Protein AF-A0A534R5H4-F1 (afdb_monomer)

Foldseek 3Di:
DFADPPQLLRVLLLVLVCLLCVPPDDRDDDHDDQVCVLVVLLPDDDDQPDAAEAEYWQDDHQDVVSLVSQQVVVVSRYAYEYFYADPVRVVCVVVVVRRHDHPYYHYHVPWGRSLSSLVVSVVVCVVVVHDRVSSVVSVVSSVVSRCVVVVD

Secondary structure (DSSP, 8-state):
-EE-SS-HHHHHHHHHHHHHTTTTS-----EE-TTTHHHHHHT--PPTTS--EEEEES-----HHHHHHHHHHHHTT-EEEEEE--HHHHHHHHTT------SEEEE-SSS-HHHHHHHHHHHHHHHTT---HHHHTTHHHHHHHHHHHHT-

Sequence (152 aa):
MSHGPHCLDGVAAAVAVARYQAGRADVQTRFASNSEVDAVLRGLAPAPGRDHELWITDISWREPETDAHLTRLARAGLRIYWVDHHRSALERFRAGQVNVPFADLVLSEEYAASRLVYDYLARRLEAEGRNEPRFAALGRLIEMADDNDRWL

pLDDT: mean 96.13, std 3.54, range [76.81, 98.81]

Structure (mmCIF, N/CA/C/O backbone):
data_AF-A0A534R5H4-F1
#
_entry.id   AF-A0A534R5H4-F1
#
loop_
_atom_site.group_PDB
_atom_site.id
_atom_site.type_symbol
_atom_site.label_atom_id
_atom_site.label_alt_id
_atom_site.label_comp_id
_atom_site.label_asym_id
_atom_site.label_entity_id
_atom_site.label_seq_id
_atom_site.pdbx_PDB_ins_code
_atom_site.Cartn_x
_atom_site.Cartn_y
_atom_site.Cartn_z
_atom_site.occupancy
_atom_site.B_iso_or_equiv
_atom_site.auth_seq_id
_atom_site.auth_comp_id
_atom_site.auth_asym_id
_atom_site.auth_atom_id
_atom_site.pdbx_PDB_model_num
ATOM 1 N N . MET A 1 1 ? 0.673 6.825 1.230 1.00 95.75 1 MET A N 1
ATOM 2 C CA . MET A 1 1 ? 1.182 7.293 -0.069 1.00 95.75 1 MET A CA 1
ATOM 3 C C . MET A 1 1 ? 0.516 6.439 -1.123 1.00 95.75 1 MET A C 1
ATOM 5 O O . MET A 1 1 ? 0.581 5.227 -0.984 1.00 95.75 1 MET A O 1
ATOM 9 N N . SER A 1 2 ? -0.151 7.052 -2.098 1.00 97.94 2 SER A N 1
ATOM 10 C CA . SER A 1 2 ? -0.824 6.323 -3.173 1.00 97.94 2 SER A CA 1
ATOM 11 C C . SER A 1 2 ? -0.669 7.008 -4.526 1.00 97.94 2 SER A C 1
ATOM 13 O O . SER A 1 2 ? -0.406 8.215 -4.564 1.00 97.94 2 SER A O 1
ATOM 15 N N . HIS A 1 3 ? -0.844 6.286 -5.629 1.00 96.69 3 HIS A N 1
ATOM 16 C CA . HIS A 1 3 ? -0.974 6.946 -6.924 1.00 96.69 3 HIS A CA 1
ATOM 17 C C . HIS A 1 3 ? -2.231 7.830 -6.955 1.00 96.69 3 HIS A C 1
ATOM 19 O O . HIS A 1 3 ? -3.251 7.526 -6.339 1.00 96.69 3 HIS A O 1
ATOM 25 N N . GLY A 1 4 ? -2.146 8.999 -7.592 1.00 93.06 4 GLY A N 1
ATOM 26 C CA . GLY A 1 4 ? -3.254 9.952 -7.628 1.00 93.06 4 GLY A CA 1
ATOM 27 C C . GLY A 1 4 ? -2.811 11.417 -7.716 1.00 93.06 4 GLY A C 1
ATOM 28 O O . GLY A 1 4 ? -1.660 11.685 -8.056 1.00 93.06 4 GLY A O 1
ATOM 29 N N . PRO A 1 5 ? -3.707 12.379 -7.416 1.00 87.56 5 PRO A N 1
ATOM 30 C CA . PRO A 1 5 ? -5.082 12.184 -6.932 1.00 87.56 5 PRO A CA 1
ATOM 31 C C . PRO A 1 5 ? -6.099 11.870 -8.045 1.00 87.56 5 PRO A C 1
ATOM 33 O O . PRO A 1 5 ? -7.284 11.740 -7.766 1.00 87.56 5 PRO A O 1
ATOM 36 N N . HIS A 1 6 ? -5.667 11.776 -9.304 1.00 90.81 6 HIS A N 1
ATOM 37 C CA . HIS A 1 6 ? -6.563 11.559 -10.448 1.00 90.81 6 HIS A CA 1
ATOM 38 C C . HIS A 1 6 ? -6.822 10.077 -10.776 1.00 90.81 6 HIS A C 1
ATOM 40 O O . HIS A 1 6 ? -7.585 9.792 -11.693 1.00 90.81 6 HIS A O 1
ATOM 46 N N . CYS A 1 7 ? -6.211 9.148 -10.033 1.00 95.44 7 CYS A N 1
ATOM 47 C CA . CYS A 1 7 ? -6.463 7.711 -10.130 1.00 95.44 7 CYS A CA 1
ATOM 48 C C . CYS A 1 7 ? -7.551 7.315 -9.124 1.00 95.44 7 CYS A C 1
ATOM 50 O O . CYS A 1 7 ? -7.374 7.532 -7.922 1.00 95.44 7 CYS A O 1
ATOM 52 N N . LEU A 1 8 ? -8.673 6.757 -9.597 1.00 97.62 8 LEU A N 1
ATOM 53 C CA . LEU A 1 8 ? -9.747 6.297 -8.710 1.00 97.62 8 LEU A CA 1
ATOM 54 C C . LEU A 1 8 ? -9.263 5.164 -7.798 1.00 97.62 8 LEU A C 1
ATOM 56 O O . LEU A 1 8 ? -9.539 5.215 -6.600 1.00 97.62 8 LEU A O 1
ATOM 60 N N . ASP A 1 9 ? -8.518 4.198 -8.341 1.00 98.31 9 ASP A N 1
ATOM 61 C CA . ASP A 1 9 ? -7.992 3.065 -7.580 1.00 98.31 9 ASP A CA 1
ATOM 62 C C . ASP A 1 9 ? -7.064 3.535 -6.452 1.00 98.31 9 ASP A C 1
ATOM 64 O O . ASP A 1 9 ? -7.333 3.316 -5.268 1.00 98.31 9 ASP A O 1
ATOM 68 N N . GLY A 1 10 ? -6.048 4.329 -6.786 1.00 98.12 10 GLY A N 1
ATOM 69 C CA . GLY A 1 10 ? -5.122 4.868 -5.800 1.00 98.12 10 GLY A CA 1
ATOM 70 C C . GLY A 1 10 ? -5.778 5.754 -4.735 1.00 98.12 10 GLY A C 1
ATOM 71 O O . GLY A 1 10 ? -5.398 5.685 -3.558 1.00 98.12 10 GLY A O 1
ATOM 72 N N . VAL A 1 11 ? -6.805 6.541 -5.077 1.00 98.25 11 VAL A N 1
ATOM 73 C CA . VAL A 1 11 ? -7.589 7.299 -4.082 1.00 98.25 11 VAL A CA 1
ATOM 74 C C . VAL A 1 11 ? -8.412 6.366 -3.194 1.00 98.25 11 VAL A C 1
ATOM 76 O O . VAL A 1 11 ? -8.410 6.534 -1.971 1.00 98.25 11 VAL A O 1
ATOM 79 N N . ALA A 1 12 ? -9.088 5.372 -3.768 1.00 98.56 12 ALA A N 1
ATOM 80 C CA . ALA A 1 12 ? -9.892 4.408 -3.023 1.00 98.56 12 ALA A CA 1
ATOM 81 C C . ALA A 1 12 ? -9.031 3.572 -2.056 1.00 98.56 12 ALA A C 1
ATOM 83 O O . ALA A 1 12 ? -9.409 3.395 -0.893 1.00 98.56 12 ALA A O 1
ATOM 84 N N . ALA A 1 13 ? -7.830 3.164 -2.477 1.00 98.62 13 ALA A N 1
ATOM 85 C CA . ALA A 1 13 ? -6.841 2.498 -1.632 1.00 98.62 13 ALA A CA 1
ATOM 86 C C . ALA A 1 13 ? -6.443 3.363 -0.421 1.00 98.62 13 ALA A C 1
ATOM 88 O O . ALA A 1 13 ? -6.461 2.901 0.724 1.00 98.62 13 ALA A O 1
ATOM 89 N N . ALA A 1 14 ? -6.160 4.652 -0.644 1.00 98.19 14 ALA A N 1
ATOM 90 C CA . ALA A 1 14 ? -5.838 5.584 0.435 1.00 98.19 14 ALA A CA 1
ATOM 91 C C . ALA A 1 14 ? -7.016 5.783 1.409 1.00 98.19 14 ALA A C 1
ATOM 93 O O . ALA A 1 14 ? -6.816 5.831 2.627 1.00 98.19 14 ALA A O 1
ATOM 94 N N . VAL A 1 15 ? -8.250 5.854 0.896 1.00 98.00 15 VAL A N 1
ATOM 95 C CA . VAL A 1 15 ? -9.467 5.944 1.719 1.00 98.00 15 VAL A CA 1
ATOM 96 C C . VAL A 1 15 ? -9.647 4.696 2.586 1.00 98.00 15 VAL A C 1
ATOM 98 O O . VAL A 1 15 ? -9.982 4.837 3.765 1.00 98.00 15 VAL A O 1
ATOM 101 N N . ALA A 1 16 ? -9.393 3.497 2.053 1.00 98.44 16 ALA A N 1
ATOM 102 C CA . ALA A 1 16 ? -9.461 2.255 2.821 1.00 98.44 16 ALA A CA 1
ATOM 103 C C . ALA A 1 16 ? -8.495 2.278 4.019 1.00 98.44 16 ALA A C 1
ATOM 105 O O . ALA A 1 16 ? -8.925 2.067 5.156 1.00 98.44 16 ALA A O 1
ATOM 106 N N . VAL A 1 17 ? -7.226 2.649 3.800 1.00 98.25 17 VAL A N 1
ATOM 107 C CA . VAL A 1 17 ? -6.237 2.812 4.886 1.00 98.25 17 VAL A CA 1
ATOM 108 C C . VAL A 1 17 ? -6.700 3.859 5.906 1.00 98.25 17 VAL A C 1
ATOM 110 O O . VAL A 1 17 ? -6.660 3.615 7.114 1.00 98.25 17 VAL A O 1
ATOM 113 N N . ALA A 1 18 ? -7.187 5.014 5.443 1.00 97.19 18 ALA A N 1
ATOM 114 C CA . ALA A 1 18 ? -7.637 6.085 6.328 1.00 97.19 18 ALA A CA 1
ATOM 115 C C . ALA A 1 18 ? -8.829 5.669 7.205 1.00 97.19 18 ALA A C 1
ATOM 117 O O . ALA A 1 18 ? -8.878 6.011 8.387 1.00 97.19 18 ALA A O 1
ATOM 118 N N . ARG A 1 19 ? -9.785 4.906 6.658 1.00 96.44 19 ARG A N 1
ATOM 119 C CA . ARG A 1 19 ? -10.921 4.382 7.433 1.00 96.44 19 ARG A CA 1
ATOM 120 C C . ARG A 1 19 ? -10.510 3.284 8.403 1.00 96.44 19 ARG A C 1
ATOM 122 O O . ARG A 1 19 ? -11.039 3.264 9.508 1.00 96.44 19 ARG A O 1
ATOM 129 N N . TYR A 1 20 ? -9.563 2.429 8.030 1.00 96.88 20 TYR A N 1
ATOM 130 C CA . TYR A 1 20 ? -9.024 1.393 8.912 1.00 96.88 20 TYR A CA 1
ATOM 131 C C . TYR A 1 20 ? -8.336 1.976 10.162 1.00 96.88 20 TYR A C 1
ATOM 133 O O . TYR A 1 20 ? -8.453 1.417 11.258 1.00 96.88 20 TYR A O 1
ATOM 141 N N . GLN A 1 21 ? -7.665 3.124 10.005 1.00 95.44 21 GLN A N 1
ATOM 142 C CA . GLN A 1 21 ? -6.972 3.835 11.086 1.00 95.44 21 GLN A CA 1
ATOM 143 C C . GLN A 1 21 ? -7.818 4.897 11.803 1.00 95.44 21 GLN A C 1
ATOM 145 O O . GLN A 1 21 ? -7.313 5.597 12.688 1.00 95.44 21 GLN A O 1
ATOM 150 N N . ALA A 1 22 ? -9.100 5.034 11.452 1.00 93.25 22 ALA A N 1
ATOM 151 C CA . ALA A 1 22 ? -9.969 6.044 12.039 1.00 93.25 22 ALA A CA 1
ATOM 152 C C . ALA A 1 22 ? -10.027 5.906 13.571 1.00 93.25 22 ALA A C 1
ATOM 154 O O . ALA A 1 22 ? -10.292 4.835 14.107 1.00 93.25 22 ALA A O 1
ATOM 155 N N . GLY A 1 23 ? -9.754 7.004 14.282 1.00 91.50 23 GLY A N 1
ATOM 156 C CA . GLY A 1 23 ? -9.725 7.028 15.750 1.00 91.50 23 GLY A CA 1
ATOM 157 C C . GLY A 1 23 ? -8.487 6.388 16.393 1.00 91.50 23 GLY A C 1
ATOM 158 O O . GLY A 1 23 ? -8.381 6.411 17.615 1.00 91.50 23 GLY A O 1
ATOM 159 N N . ARG A 1 24 ? -7.546 5.848 15.604 1.00 91.69 24 ARG A N 1
ATOM 160 C CA . ARG A 1 24 ? -6.319 5.192 16.0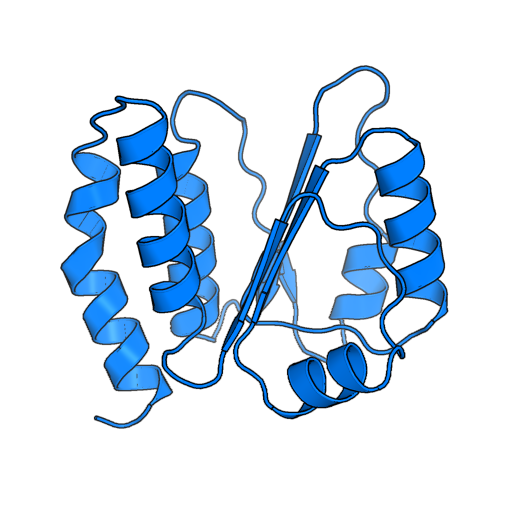95 1.00 91.69 24 ARG A CA 1
ATOM 161 C C . ARG A 1 24 ? -5.046 5.948 15.743 1.00 91.69 24 ARG A C 1
ATOM 163 O O . ARG A 1 24 ? -4.099 5.932 16.522 1.00 91.69 24 ARG A O 1
ATOM 170 N N . ALA A 1 25 ? -5.020 6.596 14.584 1.00 93.38 25 ALA A N 1
ATOM 171 C CA . ALA A 1 25 ? -3.876 7.370 14.130 1.00 93.38 25 ALA A CA 1
ATOM 172 C C . ALA A 1 25 ? -4.320 8.644 13.406 1.00 93.38 25 ALA A C 1
ATOM 174 O O . ALA A 1 25 ? -5.416 8.710 12.846 1.00 93.38 25 ALA A O 1
ATOM 175 N N . ASP A 1 26 ? -3.439 9.644 13.401 1.00 93.81 26 ASP A N 1
ATOM 176 C CA . ASP A 1 26 ? -3.539 10.776 12.484 1.00 93.81 26 ASP A CA 1
ATOM 177 C C . ASP A 1 26 ? -3.013 10.344 11.109 1.00 93.81 26 ASP A C 1
ATOM 179 O O . ASP A 1 26 ? -1.834 10.007 10.960 1.00 93.81 26 ASP A O 1
ATOM 183 N N . VAL A 1 27 ? -3.901 10.288 10.116 1.00 95.25 27 VAL A N 1
ATOM 184 C CA . VAL A 1 27 ? -3.581 9.767 8.783 1.00 95.25 27 VAL A CA 1
ATOM 185 C C . VAL A 1 27 ? -3.276 10.918 7.838 1.00 95.25 27 VAL A C 1
ATOM 187 O O . VAL A 1 27 ? -4.165 11.654 7.414 1.00 95.25 27 VAL A O 1
ATOM 190 N N . GLN A 1 28 ? -2.013 11.016 7.432 1.00 94.88 28 GLN A N 1
ATOM 191 C CA . GLN A 1 28 ? -1.570 11.971 6.422 1.00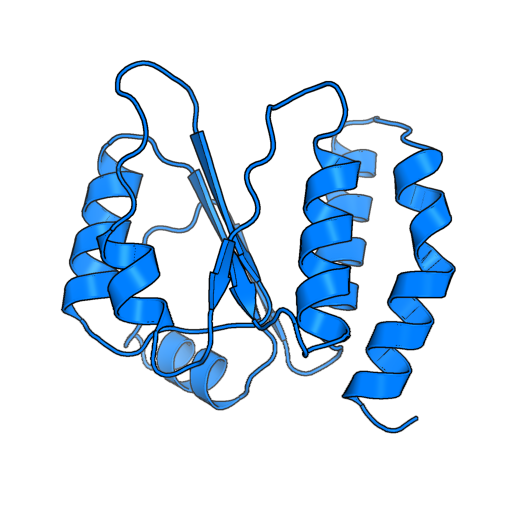 94.88 28 GLN A CA 1
ATOM 192 C C . GLN A 1 28 ? -1.466 11.287 5.060 1.00 94.88 28 GLN A C 1
ATOM 194 O O . GLN A 1 28 ? -0.588 10.455 4.822 1.00 94.88 28 GLN A O 1
ATOM 199 N N . THR A 1 29 ? -2.364 11.654 4.147 1.00 95.31 29 THR A N 1
ATOM 200 C CA . THR A 1 29 ? -2.349 11.120 2.783 1.00 95.31 29 THR A CA 1
ATOM 201 C C . THR A 1 29 ? -1.452 11.976 1.899 1.00 95.31 29 THR A C 1
ATOM 203 O O . THR A 1 29 ? -1.584 13.196 1.854 1.00 95.31 29 THR A O 1
ATOM 206 N N . ARG A 1 30 ? -0.545 11.321 1.175 1.00 96.50 30 ARG A N 1
ATOM 207 C CA . ARG A 1 30 ? 0.225 11.917 0.080 1.00 96.50 30 ARG A CA 1
ATOM 208 C C . ARG A 1 30 ? -0.112 11.164 -1.195 1.00 96.50 30 ARG A C 1
ATOM 210 O O . ARG A 1 30 ? -0.157 9.932 -1.162 1.00 96.50 30 ARG A O 1
ATOM 217 N N . PHE A 1 31 ? -0.334 11.906 -2.269 1.00 97.38 31 PHE A N 1
ATOM 218 C CA . PHE A 1 31 ? -0.463 11.365 -3.613 1.00 97.38 31 PHE A CA 1
ATOM 219 C C . PHE A 1 31 ? 0.766 11.747 -4.428 1.00 97.38 31 PHE A C 1
ATOM 221 O O . PHE A 1 31 ? 1.344 12.809 -4.191 1.00 97.38 31 PHE A O 1
ATOM 228 N N . ALA A 1 32 ? 1.163 10.887 -5.359 1.00 97.12 32 ALA A N 1
ATOM 229 C CA . ALA A 1 32 ? 2.248 11.176 -6.287 1.00 97.12 32 ALA A CA 1
ATOM 230 C C . ALA A 1 32 ? 2.007 10.507 -7.642 1.00 97.12 32 ALA A C 1
ATOM 232 O O . ALA A 1 32 ? 1.386 9.443 -7.741 1.00 97.12 32 ALA A O 1
ATOM 233 N N . SER A 1 33 ? 2.558 11.116 -8.685 1.00 96.62 33 SER A N 1
ATOM 234 C CA . SER A 1 33 ? 2.737 10.461 -9.976 1.00 96.62 33 SER A CA 1
ATOM 235 C C . SER A 1 33 ? 3.961 9.534 -9.977 1.00 96.62 33 SER A C 1
ATOM 237 O O . SER A 1 33 ? 4.829 9.602 -9.102 1.00 96.62 33 SER A O 1
ATOM 239 N N . ASN A 1 34 ? 4.079 8.715 -11.025 1.00 94.62 34 ASN A N 1
ATOM 240 C CA . ASN A 1 34 ? 5.244 7.853 -11.251 1.00 94.62 34 ASN A CA 1
ATOM 241 C C . ASN A 1 34 ? 6.568 8.628 -11.354 1.00 94.62 34 ASN A C 1
ATOM 243 O O . ASN A 1 34 ? 7.618 8.077 -11.045 1.00 94.62 34 ASN A O 1
ATOM 247 N N . SER A 1 35 ? 6.540 9.893 -11.789 1.00 95.25 35 SER A N 1
ATOM 248 C CA . SER A 1 35 ? 7.735 10.746 -11.859 1.00 95.25 35 SER A CA 1
ATOM 249 C C . SER A 1 35 ? 8.117 11.386 -10.525 1.00 95.25 35 SER A C 1
ATOM 251 O O . SER A 1 35 ? 9.236 11.863 -10.379 1.00 95.25 35 SER A O 1
ATOM 253 N N . GLU A 1 36 ? 7.201 11.431 -9.559 1.00 96.69 36 GLU A N 1
ATOM 254 C CA . GLU A 1 36 ? 7.394 12.146 -8.292 1.00 96.69 36 GLU A CA 1
ATOM 255 C C . GLU A 1 36 ? 7.613 11.200 -7.110 1.00 96.69 36 GLU A C 1
ATOM 257 O O . GLU A 1 36 ? 8.162 11.615 -6.089 1.00 96.69 36 GLU A O 1
ATOM 262 N N . VAL A 1 37 ? 7.191 9.938 -7.230 1.00 97.31 37 VAL A N 1
ATOM 263 C CA . VAL A 1 37 ? 7.165 8.962 -6.132 1.00 97.31 37 VAL A CA 1
ATOM 264 C C . VAL A 1 37 ? 8.510 8.826 -5.414 1.00 97.31 37 VAL A C 1
ATOM 266 O O . VAL A 1 37 ? 8.546 8.897 -4.187 1.00 97.31 37 VAL A O 1
ATOM 269 N N . ASP A 1 38 ? 9.621 8.727 -6.145 1.00 98.12 38 ASP A N 1
ATOM 270 C CA . ASP A 1 38 ? 10.964 8.616 -5.566 1.00 98.12 38 ASP A CA 1
ATOM 271 C C . ASP A 1 38 ? 11.355 9.872 -4.765 1.00 98.12 38 ASP A C 1
ATOM 273 O O . ASP A 1 38 ? 11.935 9.784 -3.680 1.00 98.12 38 ASP A O 1
ATOM 277 N N . ALA A 1 39 ? 11.011 11.066 -5.254 1.00 97.62 39 ALA A N 1
ATOM 278 C CA . ALA A 1 39 ? 11.259 12.314 -4.533 1.00 97.62 39 ALA A CA 1
ATOM 279 C C . ALA A 1 39 ? 10.370 12.431 -3.282 1.00 97.62 39 ALA A C 1
ATOM 281 O O . ALA A 1 39 ? 10.854 12.784 -2.204 1.00 97.62 39 ALA A O 1
ATOM 282 N N . VAL A 1 40 ? 9.084 12.085 -3.400 1.00 97.00 40 VAL A N 1
ATOM 283 C CA . VAL A 1 40 ? 8.122 12.127 -2.289 1.00 97.00 40 VAL A CA 1
ATOM 284 C C . VAL A 1 40 ? 8.515 11.153 -1.181 1.00 97.00 40 VAL A C 1
ATOM 286 O O . VAL A 1 40 ? 8.489 11.540 -0.011 1.00 97.00 40 VAL A O 1
ATOM 289 N N . LEU A 1 41 ? 8.897 9.920 -1.532 1.00 97.81 41 LEU A N 1
ATOM 290 C CA . LEU A 1 41 ? 9.318 8.899 -0.572 1.00 97.81 41 LEU A CA 1
ATOM 291 C C . LEU A 1 41 ? 10.619 9.292 0.129 1.00 97.81 41 LEU A C 1
ATOM 293 O O . LEU A 1 41 ? 10.689 9.198 1.350 1.00 97.81 41 LEU A O 1
ATOM 297 N N . ARG A 1 42 ? 11.620 9.803 -0.601 1.00 97.56 42 ARG A N 1
ATOM 298 C CA . ARG A 1 42 ? 12.883 10.275 0.004 1.00 97.56 42 ARG A CA 1
ATOM 299 C C . ARG A 1 42 ? 12.726 11.538 0.852 1.00 97.56 42 ARG A C 1
ATOM 301 O O . ARG A 1 42 ? 13.556 11.792 1.723 1.00 97.56 42 ARG A O 1
ATOM 308 N N . GLY A 1 43 ? 11.673 12.319 0.615 1.00 96.06 43 GLY A N 1
ATOM 309 C CA . GLY A 1 43 ? 11.300 13.479 1.426 1.00 96.06 43 GLY A CA 1
ATOM 310 C C . GLY A 1 43 ? 10.538 13.135 2.710 1.00 96.06 43 GLY A C 1
ATOM 311 O O . GLY A 1 43 ? 10.116 14.046 3.427 1.00 96.06 43 GLY A O 1
ATOM 312 N N . LEU A 1 44 ? 10.302 11.853 3.009 1.00 94.00 44 LEU A N 1
ATOM 313 C CA . LEU A 1 44 ? 9.664 11.448 4.257 1.00 94.00 44 LEU A CA 1
ATOM 314 C C . LEU A 1 44 ? 10.646 11.564 5.427 1.00 94.00 44 LEU A C 1
ATOM 316 O O . LEU A 1 44 ? 11.734 10.995 5.431 1.00 94.00 44 LEU A O 1
ATOM 320 N N . ALA A 1 45 ? 10.215 12.279 6.462 1.00 89.06 45 ALA A N 1
ATOM 321 C CA . ALA A 1 45 ? 10.938 12.415 7.719 1.00 89.06 45 ALA A CA 1
ATOM 322 C C . ALA A 1 45 ? 9.956 12.203 8.883 1.00 89.06 45 ALA A C 1
ATOM 324 O O . ALA A 1 45 ? 9.405 13.177 9.402 1.00 89.06 45 ALA A O 1
ATOM 325 N N . PRO A 1 46 ? 9.667 10.941 9.257 1.00 87.81 46 PRO A N 1
ATOM 326 C CA . PRO A 1 46 ? 8.849 10.640 10.427 1.00 87.81 46 PRO A CA 1
ATOM 327 C C . PRO A 1 46 ? 9.461 11.260 11.689 1.00 87.81 46 PRO A C 1
ATOM 329 O O . PRO A 1 46 ? 10.685 11.333 11.821 1.00 87.81 46 PRO A O 1
ATOM 332 N N . ALA A 1 47 ? 8.617 11.711 12.616 1.00 83.94 47 ALA A N 1
ATOM 333 C CA . ALA A 1 47 ? 9.098 12.315 13.850 1.00 83.94 47 ALA A CA 1
ATOM 334 C C . ALA A 1 47 ? 9.763 11.245 14.740 1.00 83.94 47 ALA A C 1
ATOM 336 O O . ALA A 1 47 ? 9.239 10.137 14.868 1.00 83.94 47 ALA A O 1
ATOM 337 N N . PRO A 1 48 ? 10.903 11.545 15.382 1.00 79.06 48 PRO A N 1
ATOM 338 C CA . PRO A 1 48 ? 11.545 10.589 16.275 1.00 79.06 48 PRO A CA 1
ATOM 339 C C . PRO A 1 48 ? 10.663 10.287 17.499 1.00 79.06 48 PRO A C 1
ATOM 341 O O . PRO A 1 48 ? 9.985 11.171 18.023 1.00 79.06 48 PRO A O 1
ATOM 344 N N . GLY A 1 49 ? 10.705 9.039 17.977 1.00 76.81 49 GLY A N 1
ATOM 345 C CA . GLY A 1 49 ? 10.055 8.620 19.228 1.00 76.81 49 GLY A CA 1
ATOM 346 C C . GLY A 1 49 ? 8.544 8.377 19.149 1.00 76.81 49 GLY A C 1
ATOM 347 O O . GLY A 1 49 ? 7.897 8.270 20.188 1.00 76.81 49 GLY A O 1
ATOM 348 N N . ARG A 1 50 ? 7.971 8.298 17.944 1.00 79.44 50 ARG A N 1
ATOM 349 C CA . ARG A 1 50 ? 6.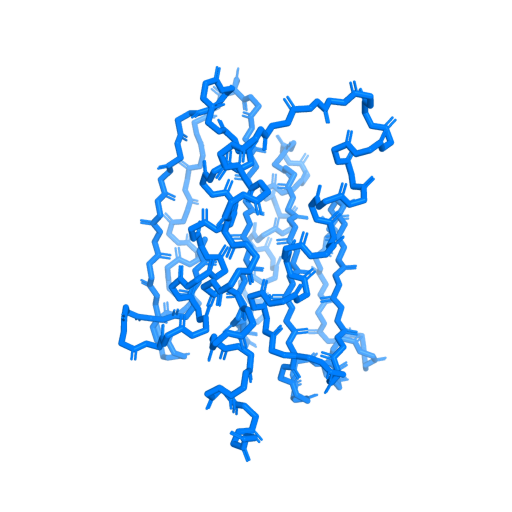575 7.906 17.716 1.00 79.44 50 ARG A CA 1
ATOM 350 C C . ARG A 1 50 ? 6.501 6.672 16.828 1.00 79.44 50 ARG A C 1
ATOM 352 O O . ARG A 1 50 ? 7.282 6.533 15.888 1.00 79.44 50 ARG A O 1
ATOM 359 N N . ASP A 1 51 ? 5.517 5.822 17.098 1.00 89.19 51 ASP A N 1
ATOM 360 C CA . ASP A 1 51 ? 5.204 4.697 16.225 1.00 89.19 51 ASP A CA 1
ATOM 361 C C . ASP A 1 51 ? 4.573 5.225 14.941 1.00 89.19 51 ASP A C 1
ATOM 363 O O . ASP A 1 51 ? 3.489 5.813 14.944 1.00 89.19 51 ASP A O 1
ATOM 367 N N . HIS A 1 52 ? 5.271 5.014 13.832 1.00 94.44 52 HIS A N 1
ATOM 368 C CA . HIS A 1 52 ? 4.826 5.433 12.517 1.00 94.44 52 HIS A CA 1
ATOM 369 C C . HIS A 1 52 ? 4.586 4.219 11.624 1.00 94.44 52 HIS A C 1
ATOM 371 O O . HIS A 1 52 ? 5.321 3.227 11.658 1.00 94.44 52 HIS A O 1
ATOM 377 N N . GLU A 1 53 ? 3.560 4.331 10.788 1.00 97.06 53 GLU A N 1
ATOM 378 C CA . GLU A 1 53 ? 3.320 3.417 9.681 1.00 97.06 53 GLU A CA 1
ATOM 379 C C . GLU A 1 53 ? 3.411 4.189 8.369 1.00 97.06 53 GLU A C 1
ATOM 381 O O . GLU A 1 53 ? 2.910 5.310 8.255 1.00 97.06 53 GLU A O 1
ATOM 386 N N . LEU A 1 54 ? 4.027 3.568 7.369 1.00 98.00 54 LEU A N 1
ATOM 387 C CA . LEU A 1 54 ? 4.004 4.029 5.991 1.00 98.00 54 LEU A CA 1
ATOM 388 C C . LEU A 1 54 ? 3.283 2.988 5.147 1.00 98.00 54 LEU A C 1
ATOM 390 O O . LEU A 1 54 ? 3.767 1.875 4.985 1.00 98.00 54 LEU A O 1
ATOM 394 N N . TRP A 1 55 ? 2.150 3.382 4.579 1.00 98.56 55 TRP A N 1
ATOM 395 C CA . TRP A 1 55 ? 1.430 2.597 3.584 1.00 98.56 55 TRP A CA 1
ATOM 396 C C . TRP A 1 55 ? 1.760 3.143 2.200 1.00 98.56 55 TRP A C 1
ATOM 398 O O . TRP A 1 55 ? 1.560 4.338 1.951 1.00 98.56 55 TRP A O 1
ATOM 408 N N . ILE A 1 56 ? 2.284 2.287 1.330 1.00 98.62 56 ILE A N 1
ATOM 409 C CA . ILE A 1 56 ? 2.531 2.563 -0.084 1.00 98.62 56 ILE A CA 1
ATOM 410 C C . ILE A 1 56 ? 1.534 1.712 -0.867 1.00 98.62 56 ILE A C 1
ATOM 412 O O . ILE A 1 56 ? 1.561 0.488 -0.758 1.00 98.62 56 ILE A O 1
ATOM 416 N N . THR A 1 57 ? 0.623 2.353 -1.590 1.00 98.62 57 THR A N 1
ATOM 417 C CA . THR A 1 57 ? -0.478 1.682 -2.290 1.00 98.62 57 THR A CA 1
ATOM 418 C C . THR A 1 57 ? -0.544 2.124 -3.744 1.00 98.62 57 THR A C 1
ATOM 420 O O . THR A 1 57 ? -0.240 3.279 -4.025 1.00 98.62 57 THR A O 1
ATOM 423 N N . ASP A 1 58 ? -0.941 1.236 -4.655 1.00 98.38 58 ASP A N 1
ATOM 424 C CA . ASP A 1 58 ? -1.159 1.559 -6.080 1.00 98.38 58 ASP A CA 1
ATOM 425 C C . ASP A 1 58 ? 0.052 2.221 -6.775 1.00 98.38 58 ASP A C 1
ATOM 427 O O . ASP A 1 58 ? -0.073 2.971 -7.736 1.00 98.38 58 ASP A O 1
ATOM 431 N N . ILE A 1 59 ? 1.261 2.053 -6.236 1.00 97.75 59 ILE A N 1
ATOM 432 C CA . ILE A 1 59 ? 2.446 2.688 -6.800 1.00 97.75 59 ILE A CA 1
ATOM 433 C C . ILE A 1 59 ? 3.716 1.951 -6.403 1.00 97.75 59 ILE A C 1
ATOM 435 O O . ILE A 1 59 ? 3.869 1.450 -5.282 1.00 97.75 59 ILE A O 1
ATOM 439 N N . SER A 1 60 ? 4.685 2.026 -7.306 1.00 96.75 60 SER A N 1
ATOM 440 C CA . SER A 1 60 ? 6.054 1.591 -7.087 1.00 96.75 60 SER A CA 1
ATOM 441 C C . SER A 1 60 ? 7.036 2.704 -7.436 1.00 96.75 60 SER A C 1
ATOM 443 O O . SER A 1 60 ? 6.753 3.602 -8.226 1.00 96.75 60 SER A O 1
ATOM 445 N N . TRP A 1 61 ? 8.215 2.639 -6.832 1.00 97.25 61 TRP A N 1
ATOM 446 C CA . TRP A 1 61 ? 9.332 3.561 -7.042 1.00 97.25 61 TRP A CA 1
ATOM 447 C C . TRP A 1 61 ? 10.477 2.831 -7.731 1.00 97.25 61 TRP A C 1
ATOM 449 O O . TRP A 1 61 ? 10.512 1.599 -7.706 1.00 97.25 61 TRP A O 1
ATOM 459 N N . ARG A 1 62 ? 11.416 3.541 -8.359 1.00 94.50 62 ARG A N 1
ATOM 460 C CA . ARG A 1 62 ? 12.423 2.905 -9.232 1.00 94.50 62 ARG A CA 1
ATOM 461 C C . ARG A 1 62 ? 13.858 3.073 -8.761 1.00 94.50 62 ARG A C 1
ATOM 463 O O . ARG A 1 62 ? 14.693 2.252 -9.134 1.00 94.50 62 ARG A O 1
ATOM 470 N N . GLU A 1 63 ? 14.150 4.103 -7.977 1.00 96.00 63 GLU A N 1
ATOM 471 C CA . GLU A 1 63 ? 15.528 4.450 -7.644 1.00 96.00 63 GLU A CA 1
ATOM 472 C C . GLU A 1 63 ? 16.055 3.612 -6.461 1.00 96.00 63 GLU A C 1
ATOM 474 O O . GLU A 1 63 ? 15.408 3.559 -5.409 1.00 96.00 63 GLU A O 1
ATOM 479 N N . PRO A 1 64 ? 17.247 2.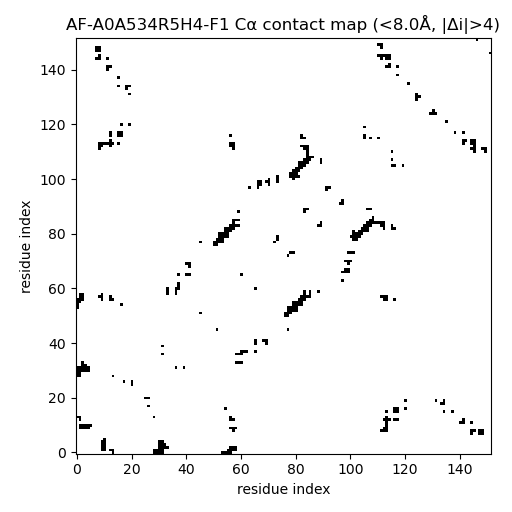990 -6.570 1.00 96.06 64 PRO A N 1
ATOM 480 C CA . PRO A 1 64 ? 17.892 2.291 -5.451 1.00 96.06 64 PRO A CA 1
ATOM 481 C C . PRO A 1 64 ? 18.125 3.181 -4.220 1.00 96.06 64 PRO A C 1
ATOM 483 O O . PRO A 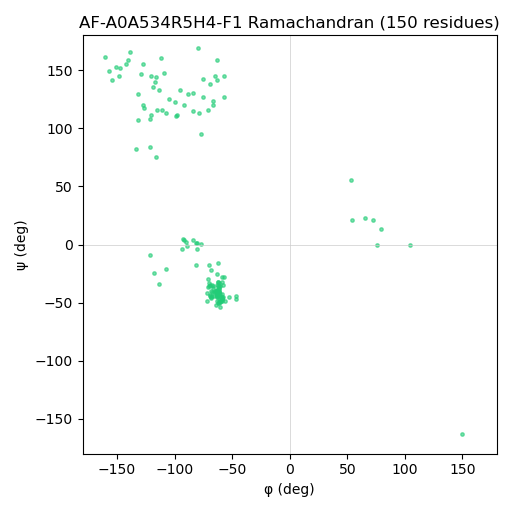1 64 ? 18.149 2.713 -3.081 1.00 96.06 64 PRO A O 1
ATOM 486 N N . GLU A 1 65 ? 18.276 4.488 -4.420 1.00 97.56 65 GLU A N 1
ATOM 487 C CA . GLU A 1 65 ? 18.376 5.480 -3.353 1.00 97.56 65 GLU A CA 1
ATOM 488 C C . GLU A 1 65 ? 17.099 5.533 -2.506 1.00 97.56 65 GLU A C 1
ATOM 490 O O . GLU A 1 65 ? 17.162 5.786 -1.298 1.00 97.56 65 GLU A O 1
ATOM 495 N N . THR A 1 66 ? 15.943 5.277 -3.121 1.00 98.25 66 THR A N 1
ATOM 496 C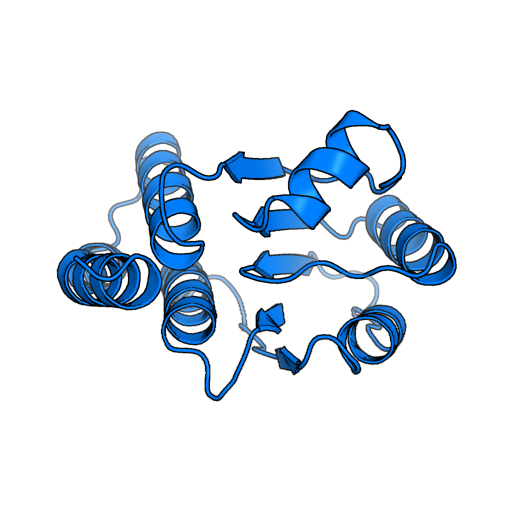 CA . THR A 1 66 ? 14.659 5.187 -2.424 1.00 98.25 66 THR A CA 1
ATOM 497 C C . THR A 1 66 ? 14.590 3.910 -1.585 1.00 98.25 66 THR A C 1
ATOM 499 O O . THR A 1 66 ? 14.221 3.997 -0.414 1.00 98.25 66 THR A O 1
ATOM 502 N N . ASP A 1 67 ? 15.061 2.765 -2.094 1.00 98.00 67 ASP A N 1
ATOM 503 C CA . ASP A 1 67 ? 15.212 1.529 -1.298 1.00 98.00 67 ASP A CA 1
ATOM 504 C C . ASP A 1 67 ? 16.095 1.757 -0.068 1.00 98.00 67 ASP A C 1
ATOM 506 O O . ASP A 1 67 ? 15.729 1.414 1.060 1.00 98.00 67 ASP A O 1
ATOM 510 N N . ALA A 1 68 ? 17.262 2.377 -0.269 1.00 98.00 68 ALA A N 1
ATOM 511 C CA . ALA A 1 68 ? 18.204 2.666 0.806 1.00 98.00 68 ALA A CA 1
ATOM 512 C C . ALA A 1 68 ? 17.588 3.592 1.868 1.00 98.00 68 ALA A C 1
ATOM 514 O O . ALA A 1 68 ? 17.781 3.388 3.072 1.00 98.00 68 ALA A O 1
ATOM 515 N N . HIS A 1 69 ? 16.823 4.598 1.434 1.00 98.00 69 HIS A N 1
ATOM 516 C CA . HIS A 1 69 ? 16.104 5.498 2.326 1.00 98.00 69 HIS A CA 1
ATOM 517 C C . HIS A 1 69 ? 15.027 4.763 3.136 1.00 98.00 69 HIS A C 1
ATOM 519 O O . HIS A 1 69 ? 15.038 4.841 4.366 1.00 98.00 69 HIS A O 1
ATOM 525 N N . LEU A 1 70 ? 14.142 4.011 2.476 1.00 98.06 70 LEU A N 1
ATOM 526 C CA . LEU A 1 70 ? 13.071 3.255 3.131 1.00 98.06 70 LEU A CA 1
ATOM 527 C C . LEU A 1 70 ? 13.631 2.199 4.089 1.00 98.06 70 LEU A C 1
ATOM 529 O O . LEU A 1 70 ? 13.161 2.083 5.218 1.00 98.06 70 LEU A O 1
ATOM 533 N N . THR A 1 71 ? 14.703 1.507 3.702 1.00 98.00 71 THR A N 1
ATOM 534 C CA . THR A 1 71 ? 15.420 0.573 4.580 1.00 98.00 71 THR A CA 1
ATOM 535 C C . THR A 1 71 ? 15.953 1.256 5.830 1.00 98.00 71 THR A C 1
ATOM 537 O O . THR A 1 71 ? 15.832 0.712 6.929 1.00 98.00 71 THR A O 1
ATOM 540 N N . ARG A 1 72 ? 16.529 2.457 5.702 1.00 96.62 72 ARG A N 1
ATOM 541 C CA . ARG A 1 72 ? 16.988 3.225 6.864 1.00 96.62 72 ARG A CA 1
ATOM 542 C C . ARG A 1 72 ? 15.825 3.597 7.784 1.00 96.62 72 ARG A C 1
ATOM 544 O O . ARG A 1 72 ? 15.970 3.452 8.994 1.00 96.62 72 ARG A O 1
ATOM 551 N N . LEU A 1 73 ? 14.694 4.042 7.234 1.00 96.19 73 LEU A N 1
ATOM 552 C CA . LEU A 1 73 ? 13.510 4.361 8.037 1.00 96.19 73 LEU A CA 1
ATOM 553 C C . LEU A 1 73 ? 12.964 3.124 8.756 1.00 96.19 73 LEU A C 1
ATOM 555 O O . LEU A 1 73 ? 12.667 3.187 9.947 1.00 96.19 73 LEU A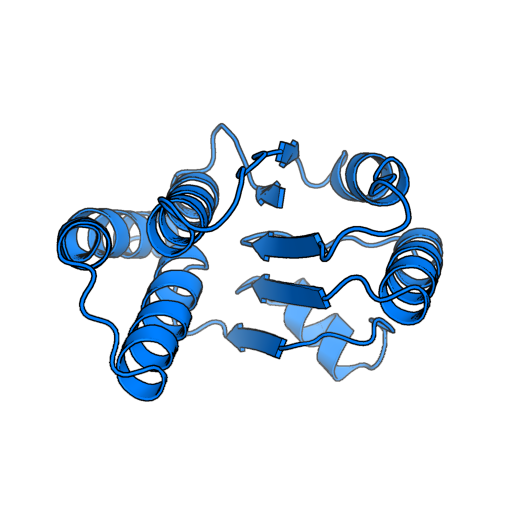 O 1
ATOM 559 N N . ALA A 1 74 ? 12.873 1.992 8.062 1.00 96.12 74 ALA A N 1
ATOM 560 C CA . ALA A 1 74 ? 12.374 0.757 8.647 1.00 96.12 74 ALA A CA 1
ATOM 561 C C . ALA A 1 74 ? 13.280 0.233 9.767 1.00 96.12 74 ALA A C 1
ATOM 563 O O . ALA A 1 74 ? 12.802 -0.149 10.832 1.00 96.12 74 ALA A O 1
ATOM 564 N N . ARG A 1 75 ? 14.606 0.318 9.591 1.00 94.06 75 ARG A N 1
ATOM 565 C CA . ARG A 1 75 ? 15.578 0.017 10.659 1.00 94.06 75 ARG A CA 1
ATOM 566 C C . ARG A 1 75 ? 15.475 0.965 11.855 1.00 94.06 75 ARG A C 1
ATOM 568 O O . ARG A 1 75 ? 15.849 0.578 12.956 1.00 94.06 75 ARG A O 1
ATOM 575 N N . ALA A 1 76 ? 14.972 2.180 11.651 1.00 93.12 76 ALA A N 1
ATOM 576 C CA . ALA A 1 76 ? 14.671 3.128 12.719 1.00 93.12 76 ALA A CA 1
ATOM 577 C C . ALA A 1 76 ? 13.289 2.897 13.370 1.00 93.12 76 ALA A C 1
ATOM 579 O O . ALA A 1 76 ? 12.896 3.677 14.234 1.00 93.12 76 ALA A O 1
ATOM 580 N N . GLY A 1 77 ? 12.560 1.843 12.979 1.00 93.75 77 GLY A N 1
ATOM 581 C CA . GLY A 1 77 ? 11.285 1.437 13.580 1.00 93.75 77 GLY A CA 1
ATOM 582 C C . GLY A 1 77 ? 10.037 1.777 12.760 1.00 93.75 77 GLY A C 1
ATOM 583 O O . GLY A 1 77 ? 8.932 1.445 13.188 1.00 93.75 77 GLY A O 1
ATOM 584 N N . LEU A 1 78 ? 10.169 2.404 11.583 1.00 96.25 78 LEU A N 1
ATOM 585 C CA . LEU A 1 78 ? 9.022 2.655 10.704 1.00 96.25 78 LEU A CA 1
ATOM 586 C C . LEU A 1 78 ? 8.463 1.330 10.161 1.00 96.25 78 LEU A C 1
ATOM 588 O O . LEU A 1 78 ? 9.167 0.589 9.477 1.00 96.25 78 LEU A O 1
ATOM 592 N N . ARG A 1 79 ? 7.178 1.047 10.386 1.00 97.31 79 ARG A N 1
ATOM 593 C CA . ARG A 1 79 ? 6.523 -0.124 9.779 1.00 97.31 79 ARG A CA 1
ATOM 594 C C . ARG A 1 79 ? 6.047 0.230 8.375 1.00 97.31 79 ARG A C 1
ATOM 596 O O . ARG A 1 79 ? 5.191 1.098 8.219 1.00 97.31 79 ARG A O 1
ATOM 603 N N . ILE A 1 80 ? 6.617 -0.418 7.361 1.00 98.50 80 ILE A N 1
ATOM 604 C CA . ILE A 1 80 ? 6.311 -0.139 5.953 1.00 98.50 80 ILE A CA 1
ATOM 605 C C . ILE A 1 80 ? 5.429 -1.252 5.392 1.00 98.50 80 ILE A C 1
ATOM 607 O O . ILE A 1 80 ? 5.805 -2.418 5.448 1.00 98.50 80 ILE A O 1
ATOM 611 N N . TYR A 1 81 ? 4.284 -0.884 4.835 1.00 98.75 81 TYR A N 1
ATOM 612 C CA . TYR A 1 81 ? 3.346 -1.771 4.156 1.00 98.75 81 TYR A CA 1
ATOM 613 C C . TYR A 1 81 ? 3.312 -1.413 2.674 1.00 98.75 81 TYR A C 1
ATOM 615 O O . TYR A 1 81 ? 3.197 -0.230 2.339 1.00 98.75 81 TYR A O 1
ATOM 623 N N . TRP A 1 82 ? 3.393 -2.411 1.795 1.00 98.75 82 TRP A N 1
ATOM 624 C CA . TRP A 1 82 ? 3.340 -2.191 0.350 1.00 98.75 82 TRP A CA 1
ATOM 625 C C . TRP A 1 82 ? 2.277 -3.065 -0.311 1.00 98.75 82 TRP A C 1
ATOM 627 O O . TRP A 1 82 ? 2.326 -4.289 -0.212 1.00 98.75 82 TRP A O 1
ATOM 637 N N . VAL A 1 83 ? 1.307 -2.427 -0.967 1.00 98.75 83 VAL A N 1
ATOM 638 C CA . VAL A 1 83 ? 0.239 -3.108 -1.703 1.00 98.75 83 VAL A CA 1
ATOM 639 C C . VAL A 1 83 ? 0.185 -2.575 -3.125 1.00 98.75 83 VAL A C 1
ATOM 641 O O . VAL A 1 83 ? -0.057 -1.389 -3.335 1.00 98.75 83 VAL A O 1
ATOM 644 N N . ASP A 1 84 ? 0.428 -3.439 -4.101 1.00 98.44 84 ASP A N 1
ATOM 645 C CA . ASP A 1 84 ? 0.540 -3.046 -5.504 1.00 98.44 84 ASP A CA 1
ATOM 646 C C . ASP A 1 84 ? 0.101 -4.198 -6.419 1.00 98.44 84 ASP A C 1
ATOM 648 O O . ASP A 1 84 ? 0.206 -5.375 -6.067 1.00 98.44 84 ASP A O 1
ATOM 652 N N . HIS A 1 85 ? -0.383 -3.843 -7.601 1.00 98.38 85 HIS A N 1
ATOM 653 C CA . HIS A 1 85 ? -0.860 -4.759 -8.630 1.00 98.38 85 HIS A CA 1
ATOM 654 C C . HIS A 1 85 ? -0.109 -4.619 -9.963 1.00 98.38 85 HIS A C 1
ATOM 656 O O . HIS A 1 85 ? -0.238 -5.462 -10.851 1.00 98.38 85 HIS A O 1
ATOM 662 N N . HIS A 1 86 ? 0.744 -3.601 -10.112 1.00 97.75 86 HIS A N 1
ATOM 663 C CA . HIS A 1 86 ? 1.461 -3.353 -11.356 1.00 97.75 86 HIS A CA 1
ATOM 664 C C . HIS A 1 86 ? 2.476 -4.465 -11.652 1.00 97.75 86 HIS A C 1
ATOM 666 O O . HIS A 1 86 ? 3.457 -4.642 -10.926 1.00 97.75 86 HIS A O 1
ATOM 672 N N . ARG A 1 87 ? 2.323 -5.158 -12.788 1.00 97.25 87 ARG A N 1
ATOM 673 C CA . ARG A 1 87 ? 3.231 -6.240 -13.223 1.00 97.25 87 ARG A CA 1
ATOM 674 C C . ARG A 1 87 ? 4.715 -5.890 -13.099 1.00 97.25 87 ARG A C 1
ATOM 676 O O . ARG A 1 87 ? 5.499 -6.691 -12.600 1.00 97.25 87 ARG A O 1
ATOM 683 N N . SER A 1 88 ? 5.100 -4.685 -13.515 1.00 95.00 88 SER A N 1
ATOM 684 C CA . SER A 1 88 ? 6.495 -4.232 -13.469 1.00 95.00 88 SER A CA 1
ATOM 685 C C . SER A 1 88 ? 7.049 -4.146 -12.042 1.00 95.00 88 SER A C 1
ATOM 687 O O . SER A 1 88 ? 8.222 -4.445 -11.815 1.00 95.00 88 SER A O 1
ATOM 689 N N . ALA A 1 89 ? 6.219 -3.783 -11.064 1.00 93.62 89 ALA A N 1
ATOM 690 C CA . ALA A 1 89 ? 6.584 -3.784 -9.654 1.00 93.62 89 ALA A CA 1
ATOM 691 C C . ALA A 1 89 ? 6.777 -5.214 -9.129 1.00 93.62 89 ALA A C 1
ATOM 693 O O . ALA A 1 89 ? 7.789 -5.515 -8.490 1.00 93.62 89 ALA A O 1
ATOM 694 N N . LEU A 1 90 ? 5.839 -6.106 -9.462 1.00 97.31 90 LEU A N 1
ATOM 695 C CA . LEU A 1 90 ? 5.874 -7.521 -9.089 1.00 97.31 90 LEU A CA 1
ATOM 696 C C . LEU A 1 90 ? 7.110 -8.229 -9.654 1.00 97.31 90 LEU A C 1
ATOM 698 O O . LEU A 1 90 ? 7.781 -8.973 -8.939 1.00 97.31 90 LEU A O 1
ATOM 702 N N . GLU A 1 91 ? 7.429 -7.998 -10.926 1.00 97.69 91 GLU A N 1
ATOM 703 C CA . GLU A 1 91 ? 8.605 -8.565 -11.590 1.00 97.69 91 GLU A CA 1
ATOM 704 C C . GLU A 1 91 ? 9.902 -8.098 -10.931 1.00 97.69 91 GLU A C 1
ATOM 706 O O . GLU A 1 91 ? 10.768 -8.920 -10.628 1.00 97.69 91 GLU A O 1
ATOM 711 N N . ARG A 1 92 ? 10.017 -6.799 -10.631 1.00 96.25 92 ARG A N 1
ATOM 712 C CA . ARG A 1 92 ? 11.180 -6.251 -9.922 1.00 96.25 92 ARG A CA 1
ATOM 713 C C . ARG A 1 92 ? 11.338 -6.846 -8.529 1.00 96.25 92 ARG A C 1
ATOM 715 O O . ARG A 1 92 ? 12.449 -7.214 -8.151 1.00 96.25 92 ARG A O 1
ATOM 722 N N . PHE A 1 93 ? 10.243 -6.981 -7.783 1.00 97.25 93 PHE A N 1
ATOM 723 C CA . PHE A 1 93 ? 10.273 -7.615 -6.468 1.00 97.25 93 PHE A CA 1
ATOM 724 C C . PHE A 1 93 ? 10.732 -9.079 -6.563 1.00 97.25 93 PHE A C 1
ATOM 726 O O . PHE A 1 93 ? 11.666 -9.477 -5.870 1.00 97.25 93 PHE A O 1
ATOM 733 N N . ARG A 1 94 ? 10.155 -9.866 -7.485 1.00 97.06 94 ARG A N 1
ATOM 734 C CA . ARG A 1 94 ? 10.538 -11.274 -7.723 1.00 97.06 94 ARG A CA 1
ATOM 735 C C . ARG A 1 94 ? 11.992 -11.427 -8.170 1.00 97.06 94 ARG A C 1
ATOM 737 O O . ARG A 1 94 ? 12.636 -12.408 -7.813 1.00 97.06 94 ARG A O 1
ATOM 744 N N . ALA A 1 95 ? 12.513 -10.459 -8.918 1.00 97.06 95 ALA A N 1
ATOM 745 C CA . ALA A 1 95 ? 13.909 -10.415 -9.340 1.00 97.06 95 ALA A CA 1
ATOM 746 C C . ALA A 1 95 ? 14.881 -9.969 -8.225 1.00 97.06 95 ALA A C 1
ATOM 748 O O . ALA A 1 95 ? 16.080 -9.862 -8.479 1.00 97.06 95 ALA A O 1
ATOM 749 N N . GLY A 1 96 ? 14.394 -9.682 -7.011 1.00 95.62 96 GLY A N 1
ATOM 750 C CA . GLY A 1 96 ? 15.221 -9.217 -5.894 1.00 95.62 96 GLY A CA 1
ATOM 751 C C . GLY A 1 96 ? 15.723 -7.779 -6.052 1.00 95.62 96 GLY A C 1
ATOM 752 O O . GLY A 1 96 ? 16.712 -7.403 -5.430 1.00 95.62 96 GLY A O 1
ATOM 753 N N . GLN A 1 97 ? 15.063 -6.974 -6.889 1.00 95.50 97 GLN A N 1
ATOM 754 C CA . GLN A 1 97 ? 15.443 -5.586 -7.187 1.00 95.50 97 GLN A CA 1
ATOM 755 C C . GLN A 1 97 ? 14.751 -4.556 -6.284 1.00 95.50 97 GLN A C 1
ATOM 757 O O . GLN A 1 97 ? 14.875 -3.357 -6.522 1.00 95.50 97 GLN A O 1
ATOM 762 N N . VAL A 1 98 ? 13.990 -5.021 -5.292 1.00 96.69 98 VAL A N 1
ATOM 763 C CA . VAL A 1 98 ? 13.391 -4.196 -4.242 1.00 96.69 98 VAL A CA 1
ATOM 764 C C . VAL A 1 98 ? 13.921 -4.708 -2.912 1.00 96.69 98 VAL A C 1
ATOM 766 O O . VAL A 1 98 ? 13.612 -5.824 -2.497 1.00 96.69 98 VAL A O 1
ATOM 769 N N . ASN A 1 99 ? 14.742 -3.899 -2.254 1.00 93.44 99 ASN A N 1
ATOM 770 C CA . ASN A 1 99 ? 15.408 -4.234 -1.005 1.00 93.44 99 ASN A CA 1
ATOM 771 C C . ASN A 1 99 ? 14.924 -3.307 0.112 1.00 93.44 99 ASN A C 1
ATOM 773 O O . ASN A 1 99 ? 15.624 -2.379 0.520 1.00 93.44 99 ASN A O 1
ATOM 777 N N . VAL A 1 100 ? 13.704 -3.559 0.586 1.00 97.50 100 VAL A N 1
ATOM 778 C CA . VAL A 1 100 ? 13.077 -2.846 1.703 1.00 97.50 100 VAL A CA 1
ATOM 779 C C . VAL A 1 100 ? 12.492 -3.872 2.677 1.00 97.50 100 VAL A C 1
ATOM 781 O O . VAL A 1 100 ? 11.767 -4.771 2.249 1.00 97.50 100 VAL A O 1
ATOM 784 N N . PRO A 1 101 ? 12.781 -3.777 3.987 1.00 97.12 101 PRO A N 1
ATOM 785 C CA . PRO A 1 101 ? 12.173 -4.653 4.978 1.00 97.12 101 PRO A CA 1
ATOM 786 C C . PRO A 1 101 ? 10.740 -4.183 5.258 1.00 97.12 101 PRO A C 1
ATOM 788 O O . PRO A 1 101 ? 10.507 -3.274 6.057 1.00 97.12 101 PRO A O 1
ATOM 791 N N . PHE A 1 102 ? 9.781 -4.792 4.565 1.00 98.19 102 PHE A N 1
ATOM 792 C CA . PHE A 1 102 ? 8.361 -4.537 4.780 1.00 98.19 102 PHE A CA 1
ATOM 793 C C . PHE A 1 102 ? 7.866 -5.219 6.059 1.00 98.19 102 PHE A C 1
ATOM 795 O O . PHE A 1 102 ? 8.269 -6.334 6.384 1.00 98.19 102 PHE A O 1
ATOM 802 N N . ALA A 1 103 ? 6.965 -4.543 6.769 1.00 98.25 103 ALA A N 1
ATOM 803 C CA . ALA A 1 103 ? 6.182 -5.130 7.849 1.00 98.25 103 ALA A CA 1
ATOM 804 C C . ALA A 1 103 ? 5.149 -6.123 7.300 1.00 98.25 103 ALA A C 1
ATOM 806 O O . ALA A 1 103 ? 4.887 -7.138 7.936 1.00 98.25 103 ALA A O 1
ATOM 807 N N . ASP A 1 104 ? 4.579 -5.823 6.131 1.00 98.25 104 ASP A N 1
ATOM 808 C CA . ASP A 1 104 ? 3.775 -6.751 5.336 1.00 98.25 104 ASP A CA 1
ATOM 809 C C . ASP A 1 104 ? 3.701 -6.268 3.880 1.00 98.25 104 ASP A C 1
ATOM 811 O O . ASP A 1 104 ? 3.951 -5.089 3.597 1.00 98.25 104 ASP A O 1
ATOM 815 N N . LEU A 1 105 ? 3.346 -7.162 2.958 1.00 97.88 105 LEU A N 1
ATOM 816 C CA . LEU A 1 105 ? 3.188 -6.828 1.545 1.00 97.88 105 LEU A CA 1
ATOM 817 C C . LEU A 1 105 ? 2.110 -7.670 0.859 1.00 97.88 105 LEU A C 1
ATOM 819 O O . LEU A 1 105 ? 1.957 -8.859 1.132 1.00 97.88 105 LEU A O 1
ATOM 823 N N . VAL A 1 106 ? 1.402 -7.060 -0.089 1.00 98.44 106 VAL A N 1
ATOM 824 C CA . VAL A 1 106 ? 0.427 -7.741 -0.950 1.00 98.44 106 VAL A CA 1
ATOM 825 C C . VAL A 1 106 ? 0.697 -7.334 -2.391 1.00 98.44 106 VAL A C 1
ATOM 827 O O . VAL A 1 106 ? 0.426 -6.205 -2.783 1.00 98.44 106 VAL A O 1
ATOM 830 N N . LEU A 1 107 ? 1.245 -8.261 -3.174 1.00 98.31 107 LEU A N 1
ATOM 831 C CA . LEU A 1 107 ? 1.590 -8.035 -4.574 1.00 98.31 107 LEU A CA 1
ATOM 832 C C . LEU A 1 107 ? 0.842 -9.039 -5.452 1.00 98.31 107 LEU A C 1
ATOM 834 O O . LEU A 1 107 ? 1.161 -10.231 -5.430 1.00 98.31 107 LEU A O 1
ATOM 838 N N . SER A 1 108 ? -0.166 -8.582 -6.194 1.00 98.19 108 SER A N 1
ATOM 839 C CA . SER A 1 108 ? -1.036 -9.456 -6.994 1.00 98.19 108 SER A CA 1
ATOM 840 C C . SER A 1 108 ? -1.649 -8.718 -8.179 1.00 98.19 108 SER A C 1
ATOM 842 O O . SER A 1 108 ? -2.060 -7.583 -8.030 1.00 98.19 108 SER A O 1
ATOM 844 N N . GLU A 1 109 ? -1.771 -9.381 -9.328 1.00 97.81 109 GLU A N 1
ATOM 845 C CA . GLU A 1 109 ? -2.492 -8.863 -10.508 1.00 97.81 109 GLU A CA 1
ATOM 846 C C . GLU A 1 109 ? -3.984 -9.260 -10.508 1.00 97.81 109 GLU A C 1
ATOM 848 O O . 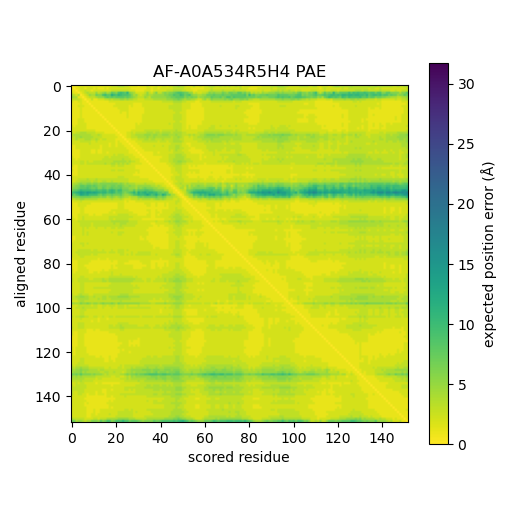GLU A 1 109 ? -4.691 -8.990 -11.473 1.00 97.81 109 GLU A O 1
ATOM 853 N N . GLU A 1 110 ? -4.466 -9.959 -9.471 1.00 97.62 110 GLU A N 1
ATOM 854 C CA . GLU A 1 110 ? -5.843 -10.482 -9.432 1.00 97.62 110 GLU A CA 1
ATOM 855 C C . GLU A 1 110 ? -6.899 -9.367 -9.369 1.00 97.62 110 GLU A C 1
ATOM 857 O O . GLU A 1 110 ? -7.947 -9.474 -10.009 1.00 97.62 110 GLU A O 1
ATOM 862 N N . TYR A 1 111 ? -6.590 -8.299 -8.634 1.00 98.50 111 TYR A N 1
ATOM 863 C CA . TYR A 1 111 ? -7.459 -7.152 -8.399 1.00 98.50 111 TYR A CA 1
ATOM 864 C C . TYR A 1 111 ? -6.661 -5.848 -8.480 1.00 98.50 111 TYR A C 1
ATOM 866 O O . TYR A 1 111 ? -5.429 -5.858 -8.403 1.00 98.50 111 TYR A O 1
ATOM 874 N N . ALA A 1 112 ? -7.373 -4.732 -8.582 1.00 98.44 112 ALA A N 1
ATOM 875 C CA . ALA A 1 112 ? -6.833 -3.394 -8.411 1.00 98.44 112 ALA A CA 1
ATOM 876 C C . ALA A 1 112 ? -6.311 -3.188 -6.979 1.00 98.44 112 ALA A C 1
ATOM 878 O O . ALA A 1 112 ? -6.701 -3.890 -6.031 1.00 98.44 112 ALA A O 1
ATOM 879 N N . ALA A 1 113 ? -5.428 -2.211 -6.782 1.00 98.56 113 ALA A N 1
ATOM 880 C CA . ALA A 1 113 ? -4.765 -2.009 -5.502 1.00 98.56 113 ALA A CA 1
ATOM 881 C C . ALA A 1 113 ? -5.754 -1.668 -4.378 1.00 98.56 113 ALA A C 1
ATOM 883 O O . ALA A 1 113 ? -5.576 -2.131 -3.249 1.00 98.56 113 ALA A O 1
ATOM 884 N N . SER A 1 114 ? -6.824 -0.915 -4.652 1.00 98.69 114 SER A N 1
ATOM 885 C CA . SER A 1 114 ? -7.846 -0.592 -3.647 1.00 98.69 114 SER A CA 1
ATOM 886 C C . SER A 1 114 ? -8.545 -1.830 -3.098 1.00 98.69 114 SER A C 1
ATOM 888 O O . SER A 1 114 ? -8.745 -1.928 -1.882 1.00 98.69 114 SER A O 1
ATOM 890 N N . ARG A 1 115 ? -8.856 -2.805 -3.959 1.00 98.75 115 ARG A N 1
ATOM 891 C CA . ARG A 1 115 ? -9.459 -4.075 -3.553 1.00 98.75 115 ARG A CA 1
ATOM 892 C C . ARG A 1 115 ? -8.485 -4.931 -2.761 1.00 98.75 115 ARG A C 1
ATOM 894 O O . ARG A 1 115 ? -8.853 -5.425 -1.695 1.00 98.75 115 ARG A O 1
ATOM 901 N N . LEU A 1 116 ? -7.231 -5.025 -3.206 1.00 98.81 116 LEU A N 1
ATOM 902 C CA . LEU A 1 116 ? -6.179 -5.728 -2.465 1.00 98.81 116 LEU A CA 1
ATOM 903 C C . LEU A 1 116 ? -5.984 -5.145 -1.058 1.00 98.81 116 LEU A C 1
ATOM 905 O O . LEU A 1 116 ? -5.910 -5.892 -0.080 1.00 98.81 116 LEU A O 1
ATOM 909 N N . VAL A 1 117 ? -5.944 -3.813 -0.940 1.00 98.81 117 VAL A N 1
ATOM 910 C CA . VAL A 1 117 ? -5.836 -3.109 0.346 1.00 98.81 117 VAL A CA 1
ATOM 911 C C . VAL A 1 117 ? -7.051 -3.391 1.223 1.00 98.81 117 VAL A C 1
ATOM 913 O O . VAL A 1 117 ? -6.890 -3.727 2.397 1.00 98.81 117 VAL A O 1
ATOM 916 N N . TYR A 1 118 ? -8.262 -3.265 0.678 1.00 98.81 118 TYR A N 1
ATOM 917 C CA . TYR A 1 118 ? -9.492 -3.487 1.432 1.00 98.81 118 TYR A CA 1
ATOM 918 C C . TYR A 1 118 ? -9.573 -4.915 1.981 1.00 98.81 118 TYR A C 1
ATOM 920 O O . TYR A 1 118 ? -9.775 -5.086 3.182 1.00 98.81 118 TYR A O 1
ATOM 928 N N . ASP A 1 119 ? -9.338 -5.929 1.146 1.00 98.69 119 ASP A N 1
ATOM 929 C CA . ASP A 1 119 ? -9.420 -7.338 1.548 1.00 98.69 119 ASP A CA 1
ATOM 930 C C . ASP A 1 119 ? -8.309 -7.723 2.538 1.00 98.69 119 ASP A C 1
ATOM 932 O O . ASP A 1 119 ? -8.515 -8.525 3.455 1.00 98.69 119 ASP A O 1
ATOM 936 N N . TYR A 1 120 ? -7.115 -7.142 2.397 1.00 98.69 120 TYR A N 1
ATOM 937 C CA . TYR A 1 120 ? -6.042 -7.293 3.380 1.00 98.69 120 TYR A CA 1
ATOM 938 C C . TYR A 1 120 ? -6.435 -6.712 4.747 1.00 98.69 120 TYR A C 1
ATOM 940 O O . TYR A 1 120 ? -6.341 -7.395 5.770 1.00 98.69 120 TYR A O 1
ATOM 948 N N . LEU A 1 121 ? -6.927 -5.472 4.771 1.00 98.50 121 LEU A N 1
ATOM 949 C CA . LEU A 1 121 ? -7.309 -4.788 6.006 1.00 98.50 121 LEU A CA 1
ATOM 950 C C . LEU A 1 121 ? -8.555 -5.403 6.655 1.00 98.50 121 LEU A C 1
ATOM 952 O O . LEU A 1 121 ? -8.609 -5.486 7.879 1.00 98.50 121 LEU A O 1
ATOM 956 N N . ALA A 1 122 ? -9.521 -5.883 5.869 1.00 98.19 122 ALA A N 1
ATOM 957 C CA . ALA A 1 122 ? -10.700 -6.588 6.368 1.00 98.19 122 ALA A CA 1
ATOM 958 C C . ALA A 1 122 ? -10.311 -7.866 7.127 1.00 98.19 122 ALA A C 1
ATOM 960 O O . ALA A 1 122 ? -10.724 -8.050 8.272 1.00 98.19 122 ALA A O 1
ATOM 961 N N . ARG A 1 123 ? -9.439 -8.700 6.539 1.00 98.00 123 ARG A N 1
ATOM 962 C CA . ARG A 1 123 ? -8.905 -9.903 7.205 1.00 98.00 123 ARG A CA 1
ATOM 963 C C . ARG A 1 123 ? -8.127 -9.561 8.469 1.00 98.00 123 ARG A C 1
ATOM 965 O O . ARG A 1 123 ? -8.210 -10.270 9.468 1.00 98.00 123 ARG A O 1
ATOM 972 N N . ARG A 1 124 ? -7.383 -8.456 8.448 1.00 97.19 124 ARG A N 1
ATOM 973 C CA . ARG A 1 124 ? -6.648 -7.987 9.623 1.00 97.19 124 ARG A CA 1
ATOM 974 C C . ARG A 1 124 ? -7.580 -7.506 10.738 1.00 97.19 124 ARG A C 1
ATOM 976 O O . ARG A 1 124 ? -7.337 -7.838 11.891 1.00 97.19 124 ARG A 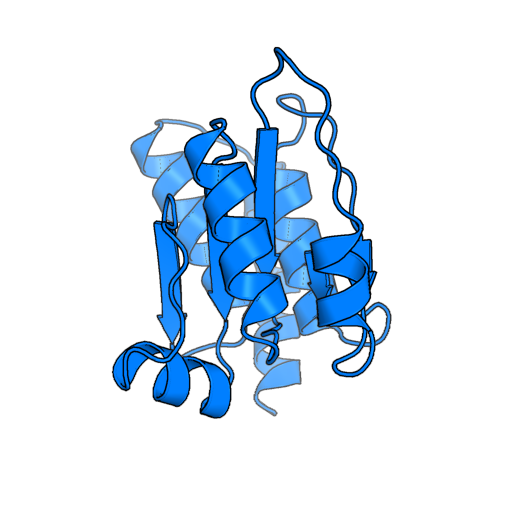O 1
ATOM 983 N N . LEU A 1 125 ? -8.656 -6.782 10.419 1.00 96.81 125 LEU A N 1
ATOM 984 C CA . LEU A 1 125 ? -9.685 -6.407 11.397 1.00 96.81 125 LEU A CA 1
ATOM 985 C C . LEU A 1 125 ? -10.322 -7.639 12.039 1.00 96.81 125 LEU A C 1
ATOM 987 O O . LEU A 1 125 ? -10.453 -7.682 13.260 1.00 96.81 125 LEU A O 1
ATOM 991 N N . GLU A 1 126 ? -10.662 -8.642 11.231 1.00 96.81 126 GLU A N 1
ATOM 992 C CA . GLU A 1 126 ? -11.208 -9.910 11.713 1.00 96.81 126 GLU A CA 1
ATOM 993 C C . GLU A 1 126 ? -10.231 -10.622 12.660 1.00 96.81 126 GLU A C 1
ATOM 995 O O . GLU A 1 126 ? -10.610 -10.981 13.775 1.00 96.81 126 GLU A O 1
ATOM 1000 N N . ALA A 1 127 ? -8.957 -10.742 12.274 1.00 96.88 127 ALA A N 1
ATOM 1001 C CA . ALA A 1 127 ? -7.915 -11.341 13.109 1.00 96.88 127 ALA A CA 1
ATOM 1002 C C . ALA A 1 127 ? -7.666 -10.563 14.417 1.00 96.88 127 ALA A C 1
ATOM 1004 O O . ALA A 1 127 ? -7.338 -11.156 15.443 1.00 96.88 127 ALA A O 1
ATOM 1005 N N . GLU A 1 128 ? -7.843 -9.239 14.398 1.00 94.88 128 GLU A N 1
ATOM 1006 C CA . GLU A 1 128 ? -7.769 -8.370 15.578 1.00 94.88 128 GLU A CA 1
ATOM 1007 C C . GLU A 1 128 ? -9.067 -8.388 16.419 1.00 94.88 128 GLU A C 1
ATOM 1009 O O . GLU A 1 128 ? -9.126 -7.736 17.463 1.00 94.88 128 GLU A O 1
ATOM 1014 N N . GLY A 1 129 ? -10.118 -9.097 15.983 1.00 94.94 129 GLY A N 1
ATOM 1015 C CA . GLY A 1 129 ? -11.432 -9.113 16.637 1.00 94.94 129 GLY A CA 1
ATOM 1016 C C . GLY A 1 129 ? -12.148 -7.758 16.603 1.00 94.94 129 GLY A C 1
ATOM 1017 O O . GLY A 1 129 ? -12.990 -7.470 17.456 1.00 94.94 129 GLY A O 1
ATOM 1018 N N . ARG A 1 130 ? -11.793 -6.891 15.650 1.00 94.25 130 ARG A N 1
ATOM 1019 C CA . ARG A 1 130 ? -12.314 -5.529 15.527 1.00 94.25 130 ARG A CA 1
ATOM 1020 C C . ARG A 1 130 ? -13.480 -5.479 14.557 1.00 94.25 130 ARG A C 1
ATOM 1022 O O . ARG A 1 130 ? -13.388 -5.938 13.424 1.00 94.25 130 ARG A O 1
ATOM 1029 N N . ASN A 1 131 ? -14.548 -4.814 14.981 1.00 90.56 131 ASN A N 1
ATOM 1030 C CA . ASN A 1 131 ? -15.679 -4.498 14.123 1.00 90.56 131 ASN A CA 1
ATOM 1031 C C . ASN A 1 131 ? -15.682 -3.000 13.801 1.00 90.56 131 ASN A C 1
ATOM 1033 O O . ASN A 1 131 ? -15.904 -2.179 14.688 1.00 90.56 131 ASN A O 1
ATOM 1037 N N . GLU A 1 132 ? -15.460 -2.653 12.533 1.00 94.56 132 GLU A N 1
ATOM 1038 C CA . GLU A 1 132 ? -15.415 -1.269 12.047 1.00 94.56 132 GLU A CA 1
ATOM 1039 C C . GLU A 1 132 ? -16.480 -1.056 10.952 1.00 94.56 132 GLU A C 1
ATOM 1041 O O . GLU A 1 132 ? -16.173 -1.114 9.756 1.00 94.56 132 GLU A O 1
ATOM 1046 N N . PRO A 1 133 ? -17.751 -0.774 11.306 1.00 93.69 133 PRO A N 1
ATOM 1047 C CA . PRO A 1 133 ? -18.847 -0.697 10.332 1.00 93.69 133 PRO A CA 1
ATOM 1048 C C . PRO A 1 133 ? -18.628 0.343 9.227 1.00 93.69 133 PRO A C 1
ATOM 1050 O O . PRO A 1 133 ? -19.048 0.156 8.088 1.00 93.69 133 PRO A O 1
ATOM 1053 N N . ARG A 1 134 ? -17.946 1.451 9.547 1.00 93.31 134 ARG A N 1
ATOM 1054 C CA . ARG A 1 134 ? -17.616 2.501 8.569 1.00 93.31 134 ARG A CA 1
ATOM 1055 C C . ARG A 1 134 ? -16.552 2.064 7.567 1.00 93.31 134 ARG A C 1
ATOM 1057 O O . ARG A 1 134 ? -16.559 2.571 6.452 1.00 93.31 134 ARG A O 1
ATOM 1064 N N . PHE A 1 135 ? -15.644 1.175 7.967 1.00 97.12 135 PHE A N 1
ATOM 1065 C CA . PHE A 1 135 ? -14.696 0.561 7.047 1.00 97.12 135 PHE A CA 1
ATOM 1066 C C . PHE A 1 135 ? -15.430 -0.434 6.142 1.00 97.12 135 PHE A C 1
ATOM 1068 O O . PHE A 1 135 ? -15.338 -0.314 4.928 1.00 97.12 135 PHE A O 1
ATOM 1075 N N . ALA A 1 136 ? -16.258 -1.319 6.712 1.00 96.19 136 ALA A N 1
ATOM 1076 C CA . ALA A 1 136 ? -17.051 -2.284 5.941 1.00 96.19 136 ALA A CA 1
ATOM 1077 C C . ALA A 1 136 ? -17.990 -1.616 4.914 1.00 96.19 136 ALA A C 1
ATOM 1079 O O . ALA A 1 136 ? -18.184 -2.118 3.809 1.00 96.19 136 ALA A O 1
ATOM 1080 N N . ALA A 1 137 ? -18.536 -0.439 5.240 1.00 96.44 137 ALA A N 1
ATOM 1081 C CA . ALA A 1 137 ? -19.374 0.338 4.328 1.00 96.44 137 ALA A CA 1
ATOM 1082 C C . ALA A 1 137 ? -18.648 0.808 3.049 1.00 96.44 137 ALA A C 1
ATOM 1084 O O . ALA A 1 137 ? -19.316 1.197 2.091 1.00 96.44 137 ALA A O 1
ATOM 1085 N N . LEU A 1 138 ? -17.309 0.769 3.007 1.00 97.50 138 LEU A N 1
ATOM 1086 C CA . LEU A 1 138 ? -16.543 1.089 1.802 1.00 97.50 138 LEU A CA 1
ATOM 1087 C C . LEU A 1 138 ? -16.676 0.032 0.700 1.00 97.50 138 LEU A C 1
ATOM 1089 O O . LEU A 1 138 ? -16.372 0.362 -0.440 1.00 97.50 138 LEU A O 1
ATOM 1093 N N . GLY A 1 139 ? -17.135 -1.191 0.995 1.00 97.94 139 GLY A N 1
ATOM 1094 C CA . GLY A 1 139 ? -17.091 -2.320 0.054 1.00 97.94 139 GLY A CA 1
ATOM 1095 C C . GLY A 1 139 ? -17.578 -1.991 -1.363 1.00 97.94 139 GLY A C 1
ATOM 1096 O O . GLY A 1 139 ? -16.860 -2.243 -2.321 1.00 97.94 139 GLY A O 1
ATOM 1097 N N . ARG A 1 140 ? -18.723 -1.306 -1.505 1.00 97.75 140 ARG A N 1
ATOM 1098 C CA . ARG A 1 140 ? -19.258 -0.918 -2.829 1.00 97.75 140 ARG A CA 1
ATOM 1099 C C . ARG A 1 140 ? -18.396 0.101 -3.577 1.00 97.75 140 ARG A C 1
ATOM 1101 O O . ARG A 1 140 ? -18.331 0.063 -4.798 1.00 97.75 140 ARG A O 1
ATOM 1108 N N . LEU A 1 141 ? -17.774 1.038 -2.858 1.00 98.12 141 LEU A N 1
ATOM 1109 C CA . LEU A 1 141 ? -16.841 1.995 -3.461 1.00 98.12 141 LEU A CA 1
ATOM 1110 C C . LEU A 1 141 ? -15.604 1.263 -3.985 1.00 98.12 141 LEU A C 1
ATOM 1112 O O . LEU A 1 141 ? -15.120 1.591 -5.061 1.00 98.12 141 LEU A O 1
ATOM 1116 N N . ILE A 1 142 ? -15.112 0.291 -3.215 1.00 98.62 142 ILE A N 1
ATOM 1117 C CA . ILE A 1 142 ? -13.944 -0.511 -3.573 1.00 98.62 142 ILE A CA 1
ATOM 1118 C C . ILE A 1 142 ? -14.243 -1.410 -4.773 1.00 98.62 142 ILE A C 1
ATOM 1120 O O . ILE A 1 142 ? -13.437 -1.461 -5.688 1.00 98.62 142 ILE A O 1
ATOM 1124 N N . GLU A 1 143 ? -15.403 -2.068 -4.807 1.00 98.38 143 GLU A N 1
ATOM 1125 C CA . GLU A 1 143 ? -15.841 -2.866 -5.964 1.00 98.38 143 GLU A CA 1
ATOM 1126 C C . GLU A 1 143 ? -15.924 -2.012 -7.233 1.00 98.38 143 GLU A C 1
ATOM 1128 O O . GLU A 1 143 ? -15.342 -2.364 -8.248 1.00 98.38 143 GLU A O 1
ATOM 1133 N N . MET A 1 144 ? -16.541 -0.829 -7.155 1.00 98.44 144 MET A N 1
ATOM 1134 C CA . MET A 1 144 ? -16.599 0.096 -8.290 1.00 98.44 144 MET A CA 1
ATOM 1135 C C . MET A 1 144 ? -15.207 0.567 -8.746 1.00 98.44 144 MET A C 1
ATOM 1137 O O . MET A 1 144 ? -14.986 0.753 -9.940 1.00 98.44 144 MET A O 1
ATOM 1141 N N . ALA A 1 145 ? -14.281 0.811 -7.813 1.00 98.38 145 ALA A N 1
ATOM 1142 C CA . ALA A 1 145 ? -12.912 1.196 -8.147 1.00 98.38 145 ALA A CA 1
ATOM 1143 C C . ALA A 1 145 ? -12.143 0.044 -8.816 1.00 98.38 145 ALA A C 1
ATOM 1145 O O . ALA A 1 145 ? -11.438 0.297 -9.789 1.00 98.38 145 ALA A O 1
ATOM 1146 N N . ASP A 1 146 ? -12.332 -1.192 -8.344 1.00 98.56 146 ASP A N 1
ATOM 1147 C CA . ASP A 1 146 ? -11.765 -2.406 -8.942 1.00 98.56 146 ASP A CA 1
ATOM 1148 C C . ASP A 1 146 ? -12.269 -2.628 -10.370 1.00 98.56 146 ASP A C 1
ATOM 1150 O O . ASP A 1 146 ? -11.467 -2.775 -11.291 1.00 98.56 146 ASP A O 1
ATOM 1154 N N . ASP A 1 147 ? -13.589 -2.575 -10.569 1.00 98.19 147 ASP A N 1
ATOM 1155 C CA . ASP A 1 147 ? -14.210 -2.734 -11.887 1.00 98.19 147 ASP A CA 1
ATOM 1156 C C . ASP A 1 147 ? -13.729 -1.642 -12.854 1.00 98.19 147 ASP A C 1
ATOM 1158 O O . ASP A 1 147 ? -13.374 -1.921 -14.001 1.00 98.19 147 ASP A O 1
ATOM 1162 N N . ASN A 1 148 ? -13.646 -0.393 -12.378 1.00 97.88 148 ASN A N 1
ATOM 1163 C CA . ASN A 1 148 ? -13.119 0.715 -13.166 1.00 97.88 148 ASN A CA 1
ATOM 1164 C C . ASN A 1 148 ? -11.640 0.522 -13.521 1.00 97.88 148 ASN A C 1
ATOM 1166 O O . ASN A 1 148 ? -11.242 0.854 -14.623 1.00 97.88 148 ASN A O 1
ATOM 1170 N N . ASP A 1 149 ? -10.790 0.048 -12.621 1.00 97.75 149 ASP A N 1
ATOM 1171 C CA . ASP A 1 149 ? -9.373 -0.132 -12.952 1.00 97.75 149 ASP A CA 1
ATOM 1172 C C . ASP A 1 149 ? -9.151 -1.286 -13.950 1.00 97.75 149 ASP A C 1
ATOM 1174 O O . ASP A 1 149 ? -8.299 -1.225 -14.839 1.00 97.75 149 ASP A O 1
ATOM 1178 N N . ARG A 1 150 ? -9.995 -2.318 -13.860 1.00 96.50 150 ARG A N 1
ATOM 1179 C CA . ARG A 1 150 ? -9.891 -3.551 -14.651 1.00 96.50 150 ARG A CA 1
ATOM 1180 C C . ARG A 1 150 ? -10.720 -3.547 -15.938 1.00 96.50 150 ARG A C 1
ATOM 1182 O O . ARG A 1 150 ? -10.622 -4.507 -16.703 1.00 96.50 150 ARG A O 1
ATOM 1189 N N . TRP A 1 151 ? -11.501 -2.492 -16.189 1.00 94.88 151 TRP A N 1
ATOM 1190 C CA . TRP A 1 151 ? -12.480 -2.402 -17.286 1.00 94.88 151 TRP A CA 1
ATOM 1191 C C . TRP A 1 151 ? -13.484 -3.563 -17.317 1.00 94.88 151 TRP A C 1
ATOM 1193 O O . TRP A 1 151 ? -13.633 -4.238 -18.341 1.00 94.88 151 TRP A O 1
ATOM 1203 N N . LEU A 1 152 ? -14.184 -3.769 -16.198 1.00 91.00 152 LEU A N 1
ATOM 1204 C CA . LEU A 1 152 ? -15.294 -4.722 -16.071 1.00 91.00 152 LEU A CA 1
ATOM 1205 C C . LEU A 1 152 ? -16.674 -4.058 -16.193 1.00 91.00 152 LEU A C 1
ATOM 1207 O O . LEU A 1 152 ? -16.808 -2.859 -15.857 1.00 91.00 152 LEU A O 1
#

Nearest PDB structures (foldseek):
  4mld-assembly2_C  TM=5.328E-01  e=2.138E-01  Streptococcus pneumoniae R6
  3fne-assembly1_D  TM=4.779E-01  e=1.119E+00  Mycobacterium tuberculosis
  4was-assembly2_C-2  TM=4.167E-01  e=9.246E-01  Candida tropicalis
  4dqu-assembly1_A  TM=4.781E-01  e=2.115E+00  Mycobacterium tuberculosis
  1n9g-assembly1_A  TM=3.960E-01  e=2.115E+00  Candida tropicalis

Solvent-accessible surface area (backbone atoms only — not comparable to full-atom values): 8454 Å² total; per-residue (Å²): 62,19,23,30,83,87,34,62,31,18,43,47,26,49,49,45,54,47,45,71,35,59,96,75,55,90,77,80,84,46,60,32,49,84,91,40,33,46,60,56,60,61,66,63,75,82,67,86,96,58,95,46,76,44,53,37,28,44,55,69,70,84,54,67,69,37,31,55,45,50,32,52,44,29,76,73,60,36,39,31,34,43,31,32,31,55,64,72,53,52,52,36,46,77,71,64,73,59,66,56,71,58,73,45,76,48,77,45,74,88,50,35,28,18,38,52,45,42,57,52,50,52,53,48,31,56,76,69,72,50,86,55,70,76,44,62,66,41,52,67,61,31,51,54,29,26,31,63,71,70,75,106

Radius of gyration: 14.88 Å; Cα contacts (8 Å, |Δi|>4): 236; chains: 1; bounding box: 38×25×36 Å

Mean predicted aligned error: 2.64 Å